Protein AF-A0A819MJ70-F1 (afdb_monomer)

Secondary structure (DSSP, 8-state):
-TTGGGTPPEEE-HHHHHH-HHHHHHHHHHHHHTTTSPPPHHHHHHHHHHHSTTEEEE-STTGGGGHHHHHHH-TT--

pLDDT: mean 85.58, std 11.07, range [51.72, 94.94]

Foldseek 3Di:
DVQVVVVHWDEAEPVVCVVDVLLVVLLVVCVVCVVVDPDALCNLLVSCCVSPPRHPYYDYPPVVVCVVSVCRNCVVDD

Nearest PDB structures (foldseek):
  6b52-assembly1_A  TM=7.805E-01  e=1.033E-02  Schistosoma haematobium
  6b54-assembly1_A  TM=7.801E-01  e=2.257E-02  Schistosoma haematobium
  6b50-assembly1_A  TM=7.432E-01  e=3.800E-02  Schistosoma mansoni
  6bdp-assembly1_A  TM=7.611E-01  e=1.227E-01  Schistosoma mansoni
  6b4y-ass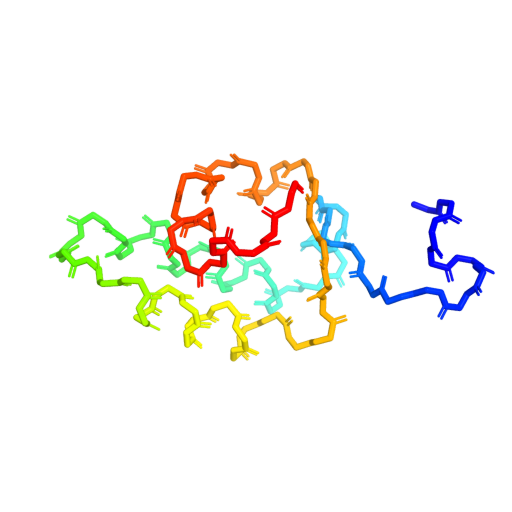embly1_A  TM=7.038E-01  e=1.935E-01  Schistosoma mansoni

Structure (mmCIF, N/CA/C/O backbone):
data_AF-A0A819MJ70-F1
#
_entry.id   AF-A0A819MJ70-F1
#
loop_
_atom_site.group_PDB
_atom_site.id
_atom_site.type_symbol
_atom_site.label_atom_id
_atom_site.label_alt_id
_atom_site.label_comp_id
_atom_site.label_asym_id
_atom_site.label_entity_id
_atom_site.label_seq_id
_atom_site.pdbx_PDB_ins_code
_atom_site.Cartn_x
_atom_site.Cartn_y
_atom_site.Cartn_z
_atom_site.occupancy
_atom_site.B_iso_or_equiv
_atom_site.auth_seq_id
_atom_site.auth_comp_id
_atom_site.auth_asym_id
_atom_site.auth_atom_id
_atom_site.pdbx_PDB_model_num
ATOM 1 N N . MET A 1 1 ? 8.660 -11.376 -10.317 1.00 52.09 1 MET A N 1
ATOM 2 C CA . MET A 1 1 ? 8.702 -11.931 -11.694 1.00 52.09 1 MET A CA 1
ATOM 3 C C . MET A 1 1 ? 8.020 -13.296 -11.863 1.00 52.09 1 MET A C 1
ATOM 5 O O . MET A 1 1 ? 7.324 -13.450 -12.853 1.00 52.09 1 MET A O 1
ATOM 9 N N . ALA A 1 2 ? 8.150 -14.274 -10.951 1.00 53.62 2 ALA A N 1
ATOM 10 C CA . ALA A 1 2 ? 7.569 -15.617 -11.161 1.00 53.62 2 ALA A CA 1
ATOM 11 C C . ALA A 1 2 ? 6.021 -15.697 -11.094 1.00 53.62 2 ALA A C 1
ATOM 13 O O . ALA A 1 2 ? 5.431 -16.548 -11.750 1.00 53.62 2 ALA A O 1
ATOM 14 N N . LEU A 1 3 ? 5.356 -14.813 -10.336 1.00 51.72 3 LEU A N 1
ATOM 15 C CA . LEU A 1 3 ? 3.889 -14.810 -10.197 1.00 51.72 3 LEU A CA 1
ATOM 16 C C . LEU A 1 3 ? 3.185 -14.194 -11.424 1.00 51.72 3 LEU A C 1
ATOM 18 O O . LEU A 1 3 ? 2.243 -14.769 -11.957 1.00 51.72 3 LEU A O 1
ATOM 22 N N . GLU A 1 4 ? 3.685 -13.075 -11.947 1.00 56.53 4 GLU A N 1
ATOM 23 C CA . GLU A 1 4 ? 3.045 -12.345 -13.057 1.00 56.53 4 GLU A CA 1
ATOM 24 C C . GLU A 1 4 ? 3.111 -13.093 -14.404 1.00 56.53 4 GLU A C 1
ATOM 26 O O . GLU A 1 4 ? 2.223 -12.950 -15.240 1.00 56.53 4 GLU A O 1
ATOM 31 N N . GLN A 1 5 ? 4.119 -13.950 -14.608 1.00 56.88 5 GLN A N 1
ATOM 32 C CA . GLN A 1 5 ? 4.299 -14.726 -15.847 1.00 56.88 5 GLN A CA 1
ATOM 33 C C . GLN A 1 5 ? 3.264 -15.847 -16.046 1.00 56.88 5 GLN A C 1
ATOM 35 O O . GLN A 1 5 ? 3.125 -16.361 -17.153 1.00 56.88 5 GLN A O 1
ATOM 40 N N . LEU A 1 6 ? 2.518 -16.212 -15.001 1.00 57.16 6 LEU A N 1
ATOM 41 C CA . LEU A 1 6 ? 1.473 -17.241 -15.041 1.00 57.16 6 LEU A CA 1
ATOM 42 C C . LEU A 1 6 ? 0.053 -16.644 -15.120 1.00 57.16 6 LEU A C 1
ATOM 44 O O . LEU A 1 6 ? -0.928 -17.365 -14.962 1.00 57.16 6 LEU A O 1
ATOM 48 N N . GLY A 1 7 ? -0.070 -15.331 -15.356 1.00 53.94 7 GLY A N 1
ATOM 49 C CA . GLY A 1 7 ? -1.359 -14.631 -15.372 1.00 53.94 7 GLY A CA 1
ATOM 50 C C . GLY A 1 7 ? -1.927 -14.343 -13.979 1.00 53.94 7 GLY A C 1
ATOM 51 O O . GLY A 1 7 ? -3.095 -13.967 -13.871 1.00 53.94 7 GLY A O 1
ATOM 52 N N . PHE A 1 8 ? -1.128 -14.506 -12.916 1.00 58.34 8 PHE A N 1
ATOM 53 C CA . PHE A 1 8 ? -1.536 -14.080 -11.579 1.00 58.34 8 PHE A CA 1
ATOM 54 C C . PHE A 1 8 ? -1.491 -12.560 -11.446 1.00 58.34 8 PHE A C 1
ATOM 56 O O . PHE A 1 8 ? -0.812 -11.849 -12.189 1.00 58.34 8 PHE A O 1
ATOM 63 N N . ALA A 1 9 ? -2.268 -12.076 -10.485 1.00 68.62 9 ALA A N 1
ATOM 64 C CA . ALA A 1 9 ? -2.457 -10.663 -10.242 1.00 68.62 9 ALA A CA 1
ATOM 65 C C . ALA A 1 9 ? -1.162 -9.948 -9.807 1.00 68.62 9 ALA A C 1
ATOM 67 O O . ALA A 1 9 ? -0.204 -10.569 -9.334 1.00 68.62 9 ALA A O 1
ATOM 68 N N . LYS A 1 10 ? -1.125 -8.628 -10.033 1.00 81.81 10 LYS A N 1
ATOM 69 C CA . LYS A 1 10 ? 0.103 -7.827 -9.945 1.00 81.81 10 LYS A CA 1
ATOM 70 C C . LYS A 1 10 ? 0.671 -7.848 -8.529 1.00 81.81 10 LYS A C 1
ATOM 72 O O . LYS A 1 10 ? -0.081 -7.786 -7.555 1.00 81.81 10 LYS A O 1
ATOM 77 N N . THR A 1 11 ? 1.997 -7.901 -8.422 1.00 85.88 11 THR A N 1
ATOM 78 C CA . THR A 1 11 ? 2.703 -7.828 -7.133 1.00 85.88 11 THR A CA 1
ATOM 79 C C . THR A 1 11 ? 3.540 -6.556 -7.083 1.00 85.88 11 THR A C 1
ATOM 81 O O . THR A 1 11 ? 4.342 -6.314 -7.980 1.00 85.88 11 THR A O 1
ATOM 84 N N . MET A 1 12 ? 3.352 -5.729 -6.054 1.00 87.94 12 MET A N 1
ATOM 85 C CA . MET A 1 12 ? 4.118 -4.495 -5.886 1.00 87.94 12 MET A CA 1
ATOM 86 C C . MET A 1 12 ? 5.578 -4.840 -5.575 1.00 87.94 12 MET A C 1
ATOM 88 O O . MET A 1 12 ? 5.830 -5.719 -4.756 1.00 87.94 12 MET A O 1
ATOM 92 N N . HIS A 1 13 ? 6.517 -4.155 -6.227 1.00 88.50 13 HIS A N 1
ATOM 93 C CA . HIS A 1 13 ? 7.964 -4.274 -6.006 1.00 88.50 13 HIS A CA 1
ATOM 94 C C . HIS A 1 13 ? 8.619 -2.888 -6.107 1.00 88.50 13 HIS A C 1
ATOM 96 O O . HIS A 1 13 ? 8.046 -1.991 -6.738 1.00 88.50 13 HIS A O 1
ATOM 102 N N . THR A 1 14 ? 9.853 -2.723 -5.614 1.00 87.94 14 THR A N 1
ATOM 103 C CA . THR A 1 14 ? 10.666 -1.513 -5.864 1.00 87.94 14 THR A CA 1
ATOM 104 C C . THR A 1 14 ? 10.688 -1.152 -7.355 1.00 87.94 14 THR A C 1
ATOM 106 O O . THR A 1 14 ? 10.483 -0.002 -7.746 1.00 87.94 14 THR A O 1
ATOM 109 N N . ASP A 1 15 ? 10.836 -2.163 -8.213 1.00 86.62 15 ASP A N 1
ATOM 110 C CA . ASP A 1 15 ? 10.873 -2.017 -9.673 1.00 86.62 15 ASP A CA 1
ATOM 111 C C . ASP A 1 15 ? 9.568 -1.460 -10.250 1.00 86.62 15 ASP A C 1
ATOM 113 O O . ASP A 1 15 ? 9.594 -0.760 -11.263 1.00 86.62 15 ASP A O 1
ATOM 117 N N . SER A 1 16 ? 8.419 -1.718 -9.615 1.00 85.94 16 SER A N 1
ATOM 118 C CA . SER A 1 16 ? 7.151 -1.103 -10.023 1.00 85.94 16 SER A CA 1
ATOM 119 C C . SER A 1 16 ? 7.218 0.420 -9.882 1.00 85.94 16 SER A C 1
ATOM 121 O O . SER A 1 16 ? 6.738 1.138 -10.753 1.00 85.94 16 SER A O 1
ATOM 123 N N . CYS A 1 17 ? 7.874 0.921 -8.833 1.00 85.44 17 CYS A N 1
ATOM 124 C CA . CYS A 1 17 ? 8.039 2.355 -8.598 1.00 85.44 17 CYS A CA 1
ATOM 125 C C . CYS A 1 17 ? 9.102 2.985 -9.508 1.00 85.44 17 CYS A C 1
ATOM 127 O O . CYS A 1 17 ? 8.958 4.140 -9.903 1.00 85.44 17 CYS A O 1
ATOM 129 N N . ILE A 1 18 ? 10.155 2.239 -9.857 1.00 86.62 18 ILE A N 1
ATOM 130 C CA . ILE A 1 18 ? 11.177 2.693 -10.814 1.00 86.62 18 ILE A CA 1
ATOM 131 C C . ILE A 1 18 ? 10.555 2.894 -12.202 1.00 86.62 18 ILE A C 1
ATOM 133 O O . ILE A 1 18 ? 10.864 3.870 -12.885 1.00 86.62 18 ILE A O 1
ATOM 137 N N . ASN A 1 19 ? 9.662 1.987 -12.602 1.00 86.56 19 ASN A N 1
ATOM 138 C CA . ASN A 1 19 ? 9.073 1.980 -13.939 1.00 86.56 19 ASN A CA 1
ATOM 139 C C . ASN A 1 19 ? 7.762 2.781 -14.054 1.00 86.56 19 ASN A C 1
ATOM 141 O O . ASN A 1 19 ? 7.337 3.073 -15.172 1.00 86.56 19 ASN A O 1
ATOM 145 N N . ASP A 1 20 ? 7.134 3.171 -12.939 1.00 87.94 20 ASP A N 1
ATOM 146 C CA . ASP A 1 20 ? 5.938 4.021 -12.923 1.00 87.94 20 ASP A CA 1
ATOM 147 C C . ASP A 1 20 ? 6.105 5.232 -11.978 1.00 87.94 20 ASP A C 1
ATOM 149 O O . ASP A 1 20 ? 5.942 5.120 -10.754 1.00 87.94 20 ASP A O 1
ATOM 153 N N . PRO A 1 21 ? 6.353 6.436 -12.533 1.00 87.75 21 PRO A N 1
ATOM 154 C CA . PRO A 1 21 ? 6.481 7.662 -11.750 1.00 87.75 21 PRO A CA 1
ATOM 155 C C . PRO A 1 21 ? 5.245 8.007 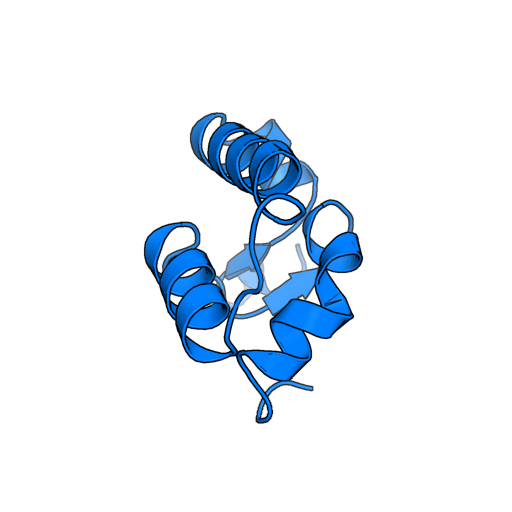-10.909 1.00 87.75 21 PRO A C 1
ATOM 157 O O . PRO A 1 21 ? 5.373 8.705 -9.901 1.00 87.75 21 PRO A O 1
ATOM 160 N N . LYS A 1 22 ? 4.045 7.545 -11.293 1.00 89.19 22 LYS A N 1
ATOM 161 C CA . LYS A 1 22 ? 2.817 7.783 -10.520 1.00 89.19 22 LYS A CA 1
ATOM 162 C C . LYS A 1 22 ? 2.791 6.941 -9.252 1.00 89.19 22 LYS A C 1
ATOM 164 O O . LYS A 1 22 ? 2.359 7.443 -8.216 1.00 89.19 22 LYS A O 1
ATOM 169 N N . LEU A 1 23 ? 3.290 5.706 -9.315 1.00 87.81 23 LEU A N 1
ATOM 170 C CA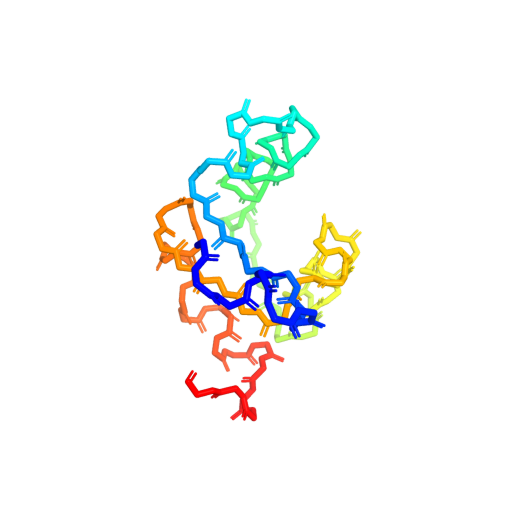 . LEU A 1 23 ? 3.445 4.851 -8.138 1.00 87.81 23 LEU A CA 1
ATOM 171 C C . LEU A 1 23 ? 4.461 5.453 -7.172 1.00 87.81 23 LEU A C 1
ATOM 173 O O . LEU A 1 23 ? 4.167 5.611 -5.989 1.00 87.81 23 LEU A O 1
ATOM 177 N N . ALA A 1 24 ? 5.612 5.890 -7.688 1.00 89.25 24 ALA A N 1
ATOM 178 C CA . ALA A 1 24 ? 6.607 6.583 -6.876 1.00 89.25 24 ALA A CA 1
ATOM 179 C C . ALA A 1 24 ? 6.038 7.854 -6.213 1.00 89.25 24 ALA A C 1
ATOM 181 O O . ALA A 1 24 ? 6.317 8.122 -5.045 1.00 89.25 24 ALA A O 1
ATOM 182 N N . ALA A 1 25 ? 5.218 8.630 -6.930 1.00 91.00 25 ALA A N 1
ATOM 183 C CA . ALA A 1 25 ? 4.561 9.812 -6.376 1.00 91.00 25 ALA A CA 1
ATOM 184 C C . ALA A 1 25 ? 3.540 9.464 -5.280 1.00 91.00 25 ALA A C 1
ATOM 186 O O . ALA A 1 25 ? 3.516 10.140 -4.254 1.00 91.00 25 ALA A O 1
ATOM 187 N N . ALA A 1 26 ? 2.743 8.404 -5.457 1.00 90.88 26 ALA A N 1
ATOM 188 C CA . ALA A 1 26 ? 1.794 7.945 -4.442 1.00 90.88 26 ALA A CA 1
ATOM 189 C C . ALA A 1 26 ? 2.507 7.519 -3.149 1.00 90.88 26 ALA A C 1
ATOM 191 O O . ALA A 1 26 ? 2.085 7.901 -2.060 1.00 90.88 26 ALA A O 1
ATOM 192 N N . TRP A 1 27 ? 3.629 6.804 -3.260 1.00 91.00 27 TRP A N 1
ATOM 193 C CA . TRP A 1 27 ? 4.426 6.442 -2.089 1.00 91.00 27 TRP A CA 1
ATOM 194 C C . TRP A 1 27 ? 5.019 7.665 -1.389 1.00 91.00 27 TRP A C 1
ATOM 196 O O . TRP A 1 27 ? 4.914 7.786 -0.173 1.00 91.00 27 TRP A O 1
ATOM 206 N N . ARG A 1 28 ? 5.567 8.631 -2.137 1.00 90.81 28 ARG A N 1
ATOM 207 C CA . ARG A 1 28 ? 6.051 9.894 -1.547 1.00 90.81 28 ARG A CA 1
ATOM 208 C C . ARG A 1 28 ? 4.946 10.658 -0.820 1.00 90.81 28 ARG A C 1
ATOM 210 O O . ARG A 1 28 ? 5.199 11.208 0.247 1.00 90.81 28 ARG A O 1
ATOM 217 N N . GLU A 1 29 ? 3.741 10.684 -1.388 1.00 90.50 29 GLU A N 1
ATOM 218 C CA . GLU A 1 29 ? 2.572 11.307 -0.766 1.00 90.50 29 GLU A CA 1
ATOM 219 C C . GLU A 1 29 ? 2.273 10.656 0.587 1.00 90.50 29 GLU A C 1
ATOM 221 O O . GLU A 1 29 ? 2.120 11.369 1.577 1.00 90.50 29 GLU A O 1
ATOM 226 N N . ILE A 1 30 ? 2.255 9.323 0.679 1.00 90.25 30 ILE A N 1
ATOM 227 C CA . ILE A 1 30 ? 1.956 8.689 1.966 1.00 90.25 30 ILE A CA 1
ATOM 228 C C . ILE A 1 30 ? 3.094 8.823 2.975 1.00 90.25 30 ILE A C 1
ATOM 230 O O . ILE A 1 30 ? 2.820 9.133 4.130 1.00 90.25 30 ILE A O 1
ATOM 234 N N . TYR A 1 31 ? 4.364 8.736 2.562 1.00 90.75 31 TYR A N 1
ATOM 235 C CA . TYR A 1 31 ? 5.487 9.010 3.469 1.00 90.75 31 TYR A CA 1
ATOM 236 C C . TYR A 1 31 ? 5.416 10.410 4.079 1.00 90.75 31 TYR A C 1
ATOM 238 O O . TYR A 1 31 ? 5.680 10.558 5.268 1.00 90.75 31 TYR A O 1
ATOM 246 N N . ALA A 1 32 ? 5.023 11.417 3.298 1.00 90.31 32 ALA A N 1
ATOM 247 C CA . ALA A 1 32 ? 4.910 12.782 3.795 1.00 90.31 32 ALA A CA 1
ATOM 248 C C . ALA A 1 32 ? 3.755 12.957 4.796 1.00 90.31 32 ALA A C 1
ATOM 250 O O . ALA A 1 32 ? 3.908 13.681 5.770 1.00 90.31 32 ALA A O 1
ATOM 251 N N . ASN A 1 33 ? 2.620 12.284 4.576 1.00 87.25 33 ASN A N 1
ATOM 252 C CA . ASN A 1 33 ? 1.375 12.596 5.287 1.00 87.25 33 ASN A CA 1
ATOM 253 C C . ASN A 1 33 ? 0.961 11.558 6.348 1.00 87.25 33 ASN A C 1
ATOM 255 O O . ASN A 1 33 ? 0.086 11.842 7.167 1.00 87.25 33 ASN A O 1
ATOM 259 N N . HIS A 1 34 ? 1.526 10.343 6.355 1.00 87.50 34 HIS A N 1
ATOM 260 C CA . HIS A 1 34 ? 1.046 9.276 7.250 1.00 87.50 34 HIS A CA 1
ATOM 261 C C . HIS A 1 34 ? 1.269 9.565 8.740 1.00 87.50 34 HIS A C 1
ATOM 263 O O . HIS A 1 34 ? 0.533 9.044 9.571 1.00 87.50 34 HIS A O 1
ATOM 269 N N . LEU A 1 35 ? 2.232 10.429 9.071 1.00 87.94 35 LEU A N 1
ATOM 270 C CA . LEU A 1 35 ? 2.521 10.850 10.445 1.00 87.94 35 LEU A CA 1
ATOM 271 C C . LEU A 1 35 ? 1.710 12.075 10.890 1.00 87.94 35 LEU A C 1
ATOM 273 O O . LEU A 1 35 ? 1.686 12.395 12.075 1.00 87.94 35 LEU A O 1
ATOM 277 N N . GLU A 1 36 ? 1.056 12.775 9.962 1.00 89.75 36 GLU A N 1
ATOM 278 C CA . GLU A 1 36 ? 0.359 14.035 10.255 1.00 89.75 36 GLU A CA 1
ATOM 279 C C . GLU A 1 36 ? -1.046 13.826 10.833 1.00 89.75 36 GLU A C 1
ATOM 281 O O . GLU A 1 36 ? -1.653 14.752 11.373 1.00 89.75 36 GLU A O 1
ATOM 286 N N . LYS A 1 37 ? -1.580 12.607 10.732 1.00 87.12 37 LYS A N 1
ATOM 287 C CA . LYS A 1 37 ? -2.887 12.239 11.276 1.00 87.12 37 LYS A CA 1
ATOM 288 C C . LYS A 1 37 ? -2.907 10.777 11.697 1.00 87.12 37 LYS A C 1
ATOM 290 O O . LYS A 1 37 ? -2.120 9.971 11.215 1.00 87.12 37 LYS A O 1
ATOM 295 N N . THR A 1 38 ? -3.874 10.420 12.531 1.00 89.44 38 THR A N 1
ATOM 296 C CA . THR A 1 38 ? -4.203 9.014 12.777 1.00 89.44 38 THR A CA 1
ATOM 297 C C . THR A 1 38 ? -5.020 8.479 11.607 1.00 89.44 38 THR A C 1
ATOM 299 O O . THR A 1 38 ? -6.022 9.081 11.222 1.00 89.44 38 THR A O 1
ATOM 302 N N . TRP A 1 39 ? -4.599 7.347 11.055 1.00 92.75 39 TRP A N 1
ATOM 303 C CA . TRP A 1 39 ? -5.299 6.648 9.982 1.00 92.75 39 TRP A CA 1
ATOM 304 C C . TRP A 1 39 ? -6.081 5.468 10.552 1.00 92.75 39 TRP A C 1
ATOM 306 O O . TRP A 1 39 ? -5.583 4.737 11.408 1.00 92.75 39 TRP A O 1
ATOM 316 N N . THR A 1 40 ? -7.308 5.277 10.080 1.00 94.94 40 THR A N 1
ATOM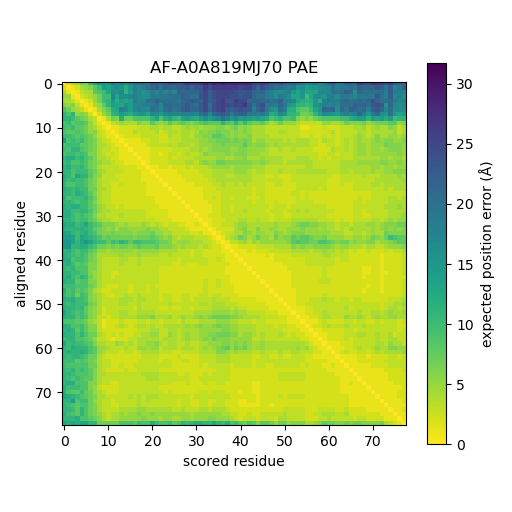 317 C CA . THR A 1 40 ? -8.088 4.067 10.353 1.00 94.94 40 THR A CA 1
ATOM 318 C C . THR A 1 40 ? -7.736 2.961 9.355 1.00 94.94 40 THR A C 1
ATOM 320 O O . THR A 1 40 ? -7.197 3.230 8.281 1.00 94.94 40 THR A O 1
ATOM 323 N N . SER A 1 41 ? -8.099 1.709 9.658 1.00 94.19 41 SER A N 1
ATOM 324 C CA . SER A 1 41 ? -7.984 0.598 8.698 1.00 94.19 41 SER A CA 1
ATOM 325 C C . SER A 1 41 ? -8.672 0.897 7.360 1.00 94.19 41 SER A C 1
ATOM 327 O O . SER A 1 41 ? -8.171 0.494 6.313 1.00 94.19 41 SER A O 1
ATOM 329 N N . GLN A 1 42 ? -9.798 1.623 7.383 1.00 94.69 42 GLN A N 1
ATOM 330 C CA . GLN A 1 42 ? -10.513 1.995 6.164 1.00 94.69 42 GLN A CA 1
ATOM 331 C C . GLN A 1 42 ? -9.759 3.064 5.365 1.00 94.69 42 GLN A C 1
ATOM 333 O O . GLN A 1 42 ? -9.670 2.934 4.151 1.00 94.69 42 GLN A O 1
ATOM 338 N N . ASP A 1 43 ? -9.156 4.064 6.021 1.00 93.62 43 ASP A N 1
ATOM 339 C CA . ASP A 1 43 ? -8.347 5.080 5.329 1.00 93.62 43 ASP A CA 1
ATOM 340 C C . ASP A 1 43 ? -7.166 4.444 4.584 1.00 93.62 43 ASP A C 1
ATOM 342 O O . ASP A 1 43 ? -6.859 4.815 3.448 1.00 93.62 43 ASP A O 1
ATOM 346 N N . TRP A 1 44 ? -6.509 3.469 5.220 1.00 93.44 44 TRP A N 1
ATOM 347 C CA . TRP A 1 44 ? -5.429 2.705 4.603 1.00 93.44 44 TRP A CA 1
ATOM 348 C C . TRP A 1 44 ? -5.924 1.892 3.412 1.00 93.44 44 TRP A C 1
ATOM 350 O O . TRP A 1 44 ? -5.332 1.973 2.335 1.00 93.44 44 TRP A O 1
ATOM 360 N N . ARG A 1 45 ? -7.026 1.148 3.572 1.00 93.75 45 ARG A N 1
ATOM 361 C CA . ARG A 1 45 ? -7.624 0.368 2.481 1.00 93.75 45 ARG A CA 1
ATOM 362 C C . ARG A 1 45 ? -7.984 1.262 1.293 1.00 93.75 45 ARG A C 1
ATOM 364 O O . ARG A 1 45 ? -7.528 0.998 0.185 1.00 93.75 45 ARG A O 1
ATOM 371 N N . ASP A 1 46 ? -8.684 2.368 1.536 1.00 93.00 46 ASP A N 1
ATOM 372 C CA . ASP A 1 46 ? -9.077 3.329 0.500 1.00 93.00 46 ASP A CA 1
ATOM 373 C C . ASP A 1 46 ? -7.861 3.921 -0.224 1.00 93.00 46 ASP A C 1
ATOM 375 O O . ASP A 1 46 ? -7.886 4.111 -1.445 1.00 93.00 46 ASP A O 1
ATOM 379 N N . PHE A 1 47 ? -6.777 4.206 0.505 1.00 91.00 47 PHE A N 1
ATOM 380 C CA . PHE A 1 47 ? -5.532 4.661 -0.103 1.00 91.00 47 PHE A CA 1
ATOM 381 C C . PHE A 1 47 ? -4.926 3.589 -1.011 1.00 91.00 47 PHE A C 1
ATOM 383 O O . PHE A 1 47 ? -4.630 3.880 -2.176 1.00 91.00 47 PHE A O 1
ATOM 390 N N . PHE A 1 48 ? -4.755 2.366 -0.503 1.00 90.81 48 PHE A N 1
ATOM 391 C CA . PHE A 1 48 ? -4.108 1.291 -1.248 1.00 90.81 48 PHE A CA 1
ATOM 392 C C . PHE A 1 48 ? -4.930 0.875 -2.480 1.00 90.81 48 PHE A C 1
ATOM 394 O O . PHE A 1 48 ? -4.369 0.812 -3.574 1.00 90.81 48 PHE A O 1
ATOM 401 N N . ASP A 1 49 ? -6.250 0.713 -2.354 1.00 91.25 49 ASP A N 1
ATOM 402 C CA . ASP A 1 49 ? -7.144 0.350 -3.465 1.00 91.25 49 ASP A CA 1
ATOM 403 C C . ASP A 1 49 ? -7.163 1.422 -4.563 1.00 91.25 49 ASP A C 1
ATOM 405 O O . ASP A 1 49 ? -7.123 1.123 -5.761 1.00 91.25 49 ASP A O 1
ATOM 409 N N . LYS A 1 50 ? -7.185 2.702 -4.166 1.00 91.00 50 LYS A N 1
ATOM 410 C CA . LYS A 1 50 ? -7.202 3.824 -5.110 1.00 91.00 50 LYS A CA 1
ATOM 411 C C . LYS A 1 50 ? -5.876 3.986 -5.845 1.00 91.00 50 LYS A C 1
ATOM 413 O O . LYS A 1 50 ? -5.873 4.344 -7.025 1.00 91.00 50 LYS A O 1
ATOM 418 N N . ARG A 1 51 ? -4.748 3.834 -5.146 1.00 87.69 51 ARG A N 1
ATOM 419 C CA . ARG A 1 51 ? -3.414 4.151 -5.686 1.00 87.69 51 ARG A CA 1
ATOM 420 C C . ARG A 1 51 ? -2.729 2.957 -6.337 1.00 87.69 51 ARG A C 1
ATOM 422 O O . ARG A 1 51 ? -1.912 3.169 -7.231 1.00 87.69 51 ARG A O 1
ATOM 429 N N . PHE A 1 52 ? -3.101 1.737 -5.961 1.00 87.56 52 PHE A N 1
ATOM 430 C CA . PHE A 1 52 ? -2.492 0.504 -6.455 1.00 87.56 52 PHE A CA 1
ATOM 431 C C . PHE A 1 52 ? -3.540 -0.466 -7.030 1.00 87.56 52 PHE A C 1
ATOM 433 O O . PHE A 1 52 ? -3.601 -1.629 -6.628 1.00 87.56 52 PHE A O 1
ATOM 440 N N . PRO A 1 53 ? -4.356 -0.037 -8.014 1.00 85.44 53 PRO A N 1
ATOM 441 C CA . PRO A 1 53 ? -5.422 -0.874 -8.545 1.00 85.44 53 PRO A CA 1
ATOM 442 C C . PRO A 1 53 ? -4.868 -2.138 -9.218 1.00 85.44 53 PRO A C 1
ATOM 444 O O . PRO A 1 53 ? -4.016 -2.079 -10.112 1.00 85.44 53 PRO A O 1
ATOM 447 N N . GLY A 1 54 ? -5.398 -3.292 -8.811 1.00 84.69 54 GLY A N 1
ATOM 448 C CA . GLY A 1 54 ? -5.051 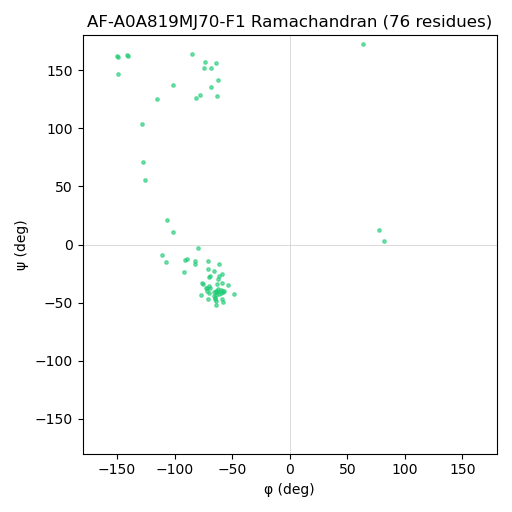-4.600 -9.373 1.00 84.69 54 GLY A CA 1
ATOM 449 C C . GLY A 1 54 ? -3.768 -5.226 -8.819 1.00 84.69 54 GLY A C 1
ATOM 450 O O . GLY A 1 54 ? -3.388 -6.303 -9.285 1.00 84.69 54 GLY A O 1
ATOM 451 N N . TYR A 1 55 ? -3.117 -4.583 -7.845 1.00 87.31 55 TYR A N 1
ATOM 452 C CA . TYR A 1 55 ? -2.086 -5.215 -7.030 1.00 87.31 55 TYR A CA 1
ATOM 453 C C . TYR A 1 55 ? -2.746 -6.041 -5.923 1.00 87.31 55 TYR A C 1
ATOM 455 O O . TYR A 1 55 ? -3.580 -5.528 -5.187 1.00 87.31 55 TYR A O 1
ATOM 463 N N . VAL A 1 56 ? -2.399 -7.325 -5.821 1.00 86.94 56 VAL A N 1
ATOM 464 C CA . VAL A 1 56 ? -2.975 -8.259 -4.822 1.00 86.94 56 VAL A CA 1
ATOM 465 C C . VAL A 1 56 ? -1.977 -8.684 -3.753 1.00 86.94 56 VAL A C 1
ATOM 467 O O . VAL A 1 56 ? -2.329 -9.366 -2.798 1.00 86.94 56 VAL A O 1
ATOM 470 N N . ALA A 1 57 ? -0.715 -8.333 -3.961 1.00 86.88 57 ALA A N 1
ATOM 471 C CA . ALA A 1 57 ? 0.389 -8.612 -3.069 1.00 86.88 57 ALA A CA 1
ATOM 472 C C . ALA A 1 57 ? 1.426 -7.503 -3.228 1.00 86.88 57 ALA A C 1
ATOM 474 O O . ALA A 1 57 ? 1.451 -6.789 -4.237 1.00 86.88 57 ALA A O 1
ATOM 475 N N . GLY A 1 58 ? 2.320 -7.389 -2.259 1.00 87.25 58 GLY A N 1
ATOM 476 C CA . GLY A 1 58 ? 3.471 -6.515 -2.363 1.00 87.25 58 GLY A CA 1
ATOM 477 C C . GLY A 1 58 ? 4.639 -7.074 -1.580 1.00 87.25 58 GLY A C 1
ATOM 478 O O . GLY A 1 58 ? 4.473 -7.762 -0.575 1.00 87.25 58 GLY A O 1
ATOM 479 N N . VAL A 1 59 ? 5.825 -6.814 -2.101 1.00 85.81 59 VAL A N 1
ATOM 480 C CA . VAL A 1 59 ? 7.102 -7.212 -1.529 1.00 85.81 59 VAL A CA 1
ATOM 481 C C . VAL A 1 59 ? 8.083 -6.058 -1.717 1.00 85.81 59 VAL A C 1
ATOM 483 O O . VAL A 1 59 ? 7.870 -5.199 -2.574 1.00 85.81 59 VAL A O 1
ATOM 486 N N . ASP A 1 60 ? 9.176 -6.086 -0.956 1.00 89.19 60 ASP A N 1
ATOM 487 C CA . ASP A 1 60 ? 10.250 -5.088 -1.025 1.00 89.19 60 ASP A CA 1
ATOM 488 C C . ASP A 1 60 ? 9.799 -3.661 -0.634 1.00 89.19 60 ASP A C 1
ATOM 490 O O . ASP A 1 60 ? 8.620 -3.391 -0.379 1.00 89.19 60 ASP A O 1
ATOM 494 N N . CYS A 1 61 ? 10.743 -2.731 -0.524 1.00 85.38 61 CYS A N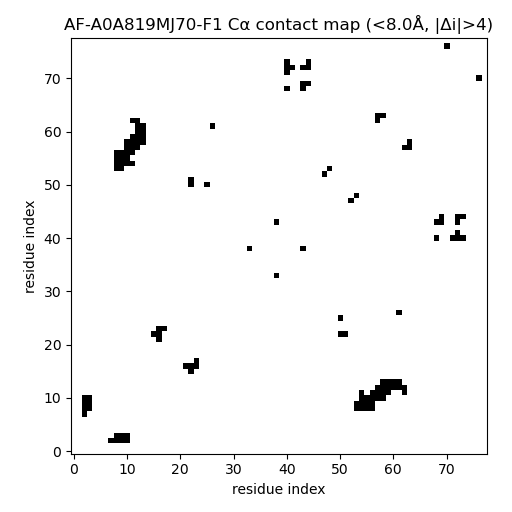 1
ATOM 495 C CA . CYS A 1 61 ? 10.423 -1.326 -0.300 1.00 85.38 61 CYS A CA 1
ATOM 496 C C . CYS A 1 61 ? 9.739 -0.716 -1.546 1.00 85.38 61 CYS A C 1
ATOM 498 O O . CYS A 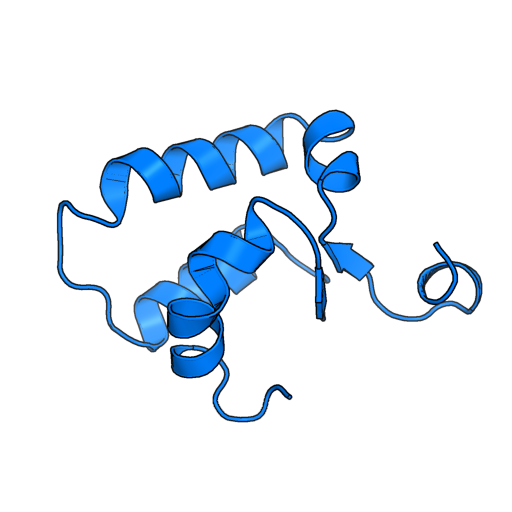1 61 ? 9.957 -1.145 -2.675 1.00 85.38 61 CYS A O 1
ATOM 500 N N . PRO A 1 62 ? 8.890 0.311 -1.392 1.00 87.25 62 PRO A N 1
ATOM 501 C CA . PRO A 1 62 ? 8.398 0.883 -0.136 1.00 87.25 62 PRO A CA 1
ATOM 502 C C . PRO A 1 62 ? 7.251 0.087 0.516 1.00 87.25 62 PRO A C 1
ATOM 504 O O . PRO A 1 62 ? 6.807 0.451 1.595 1.00 87.25 62 PRO A O 1
ATOM 507 N N . PHE A 1 63 ? 6.756 -0.993 -0.098 1.00 89.25 63 PHE A N 1
ATOM 508 C CA . PHE A 1 63 ? 5.595 -1.734 0.415 1.00 89.25 63 PHE A CA 1
ATOM 509 C C . PHE A 1 63 ? 5.859 -2.376 1.787 1.00 89.25 63 PHE A C 1
ATOM 511 O O . PHE A 1 63 ? 5.011 -2.311 2.673 1.00 89.25 63 PHE A O 1
ATOM 518 N N . ALA A 1 64 ? 7.049 -2.950 1.981 1.00 90.44 64 ALA A N 1
ATOM 519 C CA . ALA A 1 64 ? 7.459 -3.586 3.233 1.00 90.44 64 ALA A CA 1
ATOM 520 C C . ALA A 1 64 ? 7.496 -2.625 4.437 1.00 90.44 64 ALA A C 1
ATOM 522 O O . ALA A 1 64 ? 7.271 -3.061 5.565 1.00 90.44 64 ALA A O 1
ATOM 523 N N . ASP A 1 65 ? 7.718 -1.328 4.207 1.00 91.88 65 ASP A N 1
ATOM 524 C CA . ASP A 1 65 ? 7.773 -0.322 5.274 1.00 91.88 65 ASP A CA 1
ATOM 525 C C . ASP A 1 65 ? 6.392 -0.055 5.893 1.00 91.88 65 ASP A C 1
ATOM 527 O O . ASP A 1 65 ? 6.312 0.400 7.029 1.00 91.88 65 ASP A O 1
ATOM 531 N N . PHE A 1 66 ? 5.314 -0.380 5.170 1.00 92.06 66 PHE A N 1
ATOM 532 C CA . PHE A 1 66 ? 3.923 -0.203 5.602 1.00 92.06 66 PHE A CA 1
ATOM 533 C C . PHE A 1 66 ? 3.241 -1.534 5.959 1.00 92.06 66 PHE A C 1
ATOM 535 O O . PHE A 1 66 ? 2.016 -1.649 5.921 1.00 92.06 66 PHE A O 1
ATOM 542 N N . ALA A 1 67 ? 4.012 -2.587 6.261 1.00 90.31 67 ALA A N 1
ATOM 543 C CA . ALA A 1 67 ? 3.466 -3.928 6.478 1.00 90.31 67 ALA A CA 1
ATOM 544 C C . ALA A 1 67 ? 2.427 -3.989 7.616 1.00 90.31 67 ALA A C 1
ATOM 546 O O . ALA A 1 67 ? 1.470 -4.760 7.535 1.00 90.31 67 ALA A O 1
ATOM 547 N N . VAL A 1 68 ? 2.583 -3.169 8.661 1.00 91.62 68 VAL A N 1
ATOM 548 C CA . VAL A 1 68 ? 1.645 -3.117 9.795 1.00 91.62 68 VAL A CA 1
ATOM 549 C C . VAL A 1 68 ? 0.322 -2.481 9.370 1.00 91.62 68 VAL A C 1
ATOM 551 O O . VAL A 1 68 ? -0.744 -3.026 9.645 1.00 91.62 68 VAL A O 1
ATOM 554 N N . GLU A 1 69 ? 0.387 -1.358 8.668 1.00 93.06 69 GLU A N 1
ATOM 555 C CA . GLU A 1 69 ? -0.750 -0.606 8.141 1.00 93.06 69 GLU A CA 1
ATOM 556 C C . GLU A 1 69 ? -1.523 -1.436 7.112 1.00 93.06 69 GLU A C 1
ATOM 558 O O . GLU A 1 69 ? -2.753 -1.471 7.115 1.00 93.06 69 GLU A O 1
ATOM 563 N N . ILE A 1 70 ? -0.797 -2.168 6.266 1.00 92.62 70 ILE A N 1
ATOM 564 C CA . ILE A 1 70 ? -1.365 -3.096 5.290 1.00 92.62 70 ILE A CA 1
ATOM 565 C C . ILE A 1 70 ? -2.071 -4.252 6.007 1.00 92.62 70 ILE A C 1
ATOM 567 O O . ILE A 1 70 ? -3.216 -4.552 5.675 1.00 92.62 70 ILE A O 1
ATOM 571 N N . ALA A 1 71 ? -1.459 -4.857 7.029 1.00 92.69 71 ALA A N 1
ATOM 572 C CA . ALA A 1 71 ? -2.105 -5.910 7.815 1.00 92.69 71 ALA A CA 1
ATOM 573 C C . ALA A 1 71 ? -3.356 -5.404 8.561 1.00 92.69 71 ALA A C 1
ATOM 575 O O . ALA A 1 71 ? -4.339 -6.129 8.700 1.00 92.69 71 ALA A O 1
ATOM 576 N N . GLN A 1 72 ? -3.354 -4.144 9.010 1.00 93.00 72 GLN A N 1
ATOM 577 C CA . GLN A 1 72 ? -4.527 -3.504 9.614 1.00 93.00 72 GLN A CA 1
ATOM 578 C C . GLN A 1 72 ? -5.643 -3.227 8.599 1.00 93.00 72 GLN A C 1
ATOM 580 O O . GLN A 1 72 ? -6.820 -3.311 8.957 1.00 93.00 72 GLN A O 1
ATOM 585 N N . ALA A 1 73 ? -5.295 -2.869 7.361 1.00 94.44 73 ALA A N 1
ATOM 586 C CA . ALA A 1 73 ? -6.243 -2.607 6.279 1.00 94.44 73 ALA A CA 1
ATOM 587 C C . ALA A 1 73 ? -6.844 -3.895 5.692 1.00 94.44 73 ALA A C 1
ATOM 589 O O . ALA A 1 73 ? -8.015 -3.916 5.298 1.00 94.44 73 ALA A O 1
ATOM 590 N N . TYR A 1 74 ? -6.053 -4.968 5.655 1.00 93.56 74 TYR A N 1
ATOM 591 C CA . TYR A 1 74 ? -6.390 -6.269 5.079 1.00 93.56 74 TYR A CA 1
ATOM 592 C C . TYR A 1 74 ? -6.128 -7.391 6.095 1.00 93.56 74 TYR A C 1
ATOM 594 O O . TYR A 1 74 ? -5.192 -8.170 5.917 1.00 93.56 74 TYR A O 1
ATOM 602 N N . PRO A 1 75 ? -6.938 -7.509 7.164 1.00 92.75 7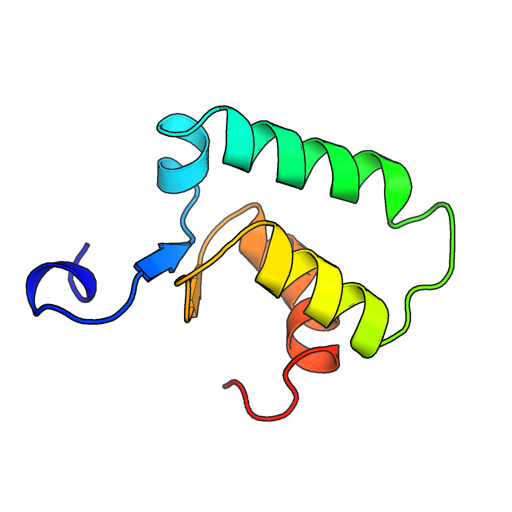5 PRO A N 1
ATOM 603 C CA . PRO A 1 75 ? -6.756 -8.548 8.183 1.00 92.75 75 PRO A CA 1
ATOM 604 C C . PRO A 1 75 ? -6.891 -9.981 7.638 1.00 92.75 75 PRO A C 1
ATOM 606 O O . PRO A 1 75 ? -6.495 -10.940 8.296 1.00 92.75 75 PRO A O 1
ATOM 609 N N . GLU A 1 76 ? -7.473 -10.143 6.449 1.00 91.50 76 GLU A N 1
ATOM 610 C CA . GLU A 1 76 ? -7.574 -11.400 5.713 1.00 91.50 76 GLU A CA 1
ATOM 611 C C . GLU A 1 76 ? -6.314 -11.762 4.907 1.00 91.50 76 GLU A C 1
ATOM 613 O O . GLU A 1 76 ? -6.173 -12.916 4.485 1.00 91.50 76 GLU A O 1
ATOM 618 N N . ALA A 1 77 ? -5.422 -10.794 4.668 1.00 86.12 77 ALA A N 1
ATOM 619 C CA . ALA A 1 77 ? -4.166 -11.002 3.958 1.00 86.12 77 ALA A CA 1
ATOM 620 C C . ALA A 1 77 ? -3.151 -11.747 4.843 1.00 86.12 77 ALA A C 1
ATOM 622 O O . ALA A 1 77 ? -3.210 -11.687 6.072 1.00 86.12 77 ALA A O 1
ATOM 623 N N . LYS A 1 78 ? -2.240 -12.491 4.210 1.00 75.25 78 LYS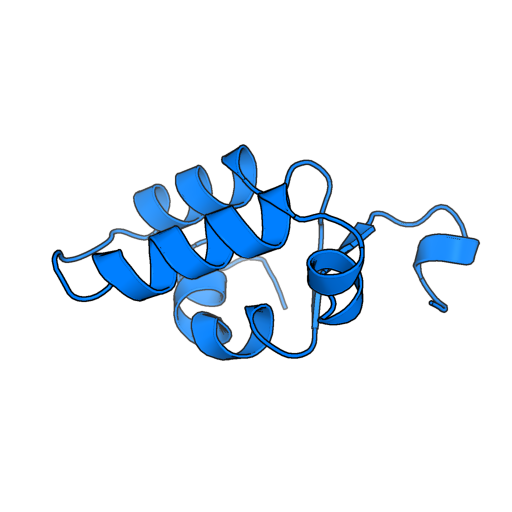 A N 1
ATOM 624 C CA . LYS A 1 78 ? -1.248 -13.348 4.875 1.00 75.25 78 LYS A CA 1
ATOM 625 C C . LYS A 1 78 ? 0.168 -12.959 4.503 1.00 75.25 78 LYS A C 1
ATOM 627 O O . LYS A 1 78 ? 0.361 -12.589 3.324 1.00 75.25 78 LYS A O 1
#

Organism: NCBI:txid392033

Mean predicted aligned error: 5.22 Å

Radius of gyration: 12.48 Å; Cα contacts (8 Å, |Δi|>4): 64; chains: 1; bounding box: 22×31×29 Å

Sequence (78 aa):
MALEQLGFAKTMHTDSCINDPKLAAAWREIYANHLEKTWTSQDWRDFFDKRFPGYVAGVDCPFADFAVEIAQAYPEAK

InterPro domains:
  IPR027417 P-loop containing nucleoside triphosphate hydrolase [G3DSA:3.40.50.300] (1-78)
  IPR040632 Sulfotransferase, S. mansonii-type [PF17784] (2-78)

Solvent-accessible surface area (backbone atoms only — not comparable to full-atom values): 4630 Å² total; per-residue (Å²): 116,82,57,52,77,75,75,45,67,38,64,45,36,49,65,53,33,75,76,28,69,67,50,40,48,53,51,52,51,45,71,71,47,58,84,78,49,91,78,52,42,63,56,45,36,56,48,48,55,71,70,43,70,69,50,79,47,66,41,54,53,74,52,56,80,42,48,67,57,48,43,58,37,36,75,87,63,131